Protein AF-A0A7V4BLI8-F1 (afdb_monomer)

pLDDT: mean 96.13, std 3.97, range [78.25, 98.12]

Secondary structure (DSSP, 8-state):
-EEEEEEE-SHHHHHHHHHHHHHHGGGTTTEEEEEEE---

Radius of gyration: 10.59 Å; Cα contacts (8 Å, |Δi|>4): 45; chains: 1; bounding box: 23×11×28 Å

Foldseek 3Di:
DAEEEAEDEDPVSCVVCVVVVVVCVVVVVPYDYYYHYPDD

Solvent-accessible surface area (backbone atoms only — not comparable to full-atom values): 2465 Å² total; per-residue (Å²): 116,50,79,48,75,51,78,34,51,48,72,73,46,50,66,65,43,48,65,55,55,60,57,48,58,79,39,54,92,49,34,49,78,48,79,44,77,73,79,100

Structure (mmCIF, N/CA/C/O backbone):
data_AF-A0A7V4BLI8-F1
#
_entry.id   AF-A0A7V4BLI8-F1
#
loop_
_atom_site.group_PDB
_atom_site.id
_atom_site.type_symbol
_atom_site.label_atom_id
_atom_site.label_alt_id
_atom_site.label_comp_id
_atom_site.label_asym_id
_atom_site.label_entity_id
_atom_site.label_seq_id
_atom_site.pdbx_PDB_ins_code
_atom_site.Ca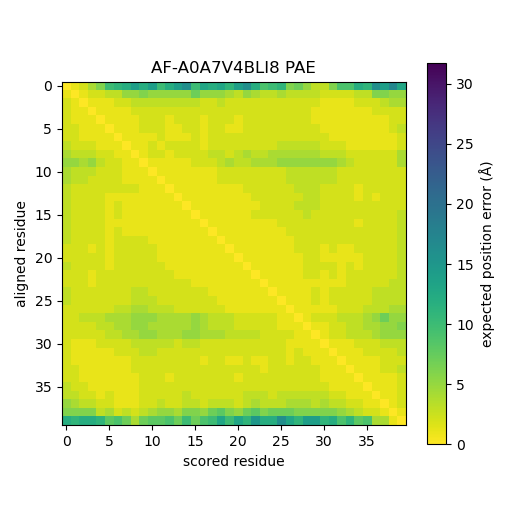rtn_x
_atom_site.Cartn_y
_atom_site.Cartn_z
_atom_site.occupancy
_atom_site.B_iso_or_equiv
_atom_site.auth_seq_id
_atom_site.auth_comp_id
_atom_site.auth_asym_id
_atom_site.auth_atom_id
_atom_site.pdbx_PDB_model_num
ATOM 1 N N . MET A 1 1 ? -3.368 6.473 17.257 1.00 82.19 1 MET A N 1
ATOM 2 C CA . MET A 1 1 ? -3.464 6.440 15.781 1.00 82.19 1 MET A CA 1
ATOM 3 C C . MET A 1 1 ? -2.269 5.692 15.216 1.00 82.19 1 MET A C 1
ATOM 5 O O . MET A 1 1 ? -1.148 6.013 15.590 1.00 82.19 1 MET A O 1
ATOM 9 N N . LYS A 1 2 ? -2.488 4.691 14.361 1.00 94.31 2 LYS A N 1
ATOM 10 C CA . LYS A 1 2 ? -1.414 3.970 13.658 1.00 94.31 2 LYS A CA 1
ATOM 11 C C . LYS A 1 2 ? -1.181 4.613 12.291 1.00 94.31 2 LYS A C 1
ATOM 13 O O . LYS A 1 2 ? -2.141 4.989 11.623 1.00 94.31 2 LYS A O 1
ATOM 18 N N . LYS A 1 3 ? 0.078 4.744 11.876 1.00 97.31 3 LYS A N 1
ATOM 19 C CA . LYS A 1 3 ? 0.445 5.290 10.564 1.00 97.31 3 LYS A CA 1
ATOM 20 C C . LYS A 1 3 ? 0.938 4.160 9.662 1.00 97.31 3 LYS A C 1
ATOM 22 O O . LYS A 1 3 ? 1.804 3.395 10.072 1.00 97.31 3 LYS A O 1
ATOM 27 N N . ILE A 1 4 ? 0.376 4.062 8.461 1.00 97.81 4 ILE A N 1
ATOM 28 C CA . ILE A 1 4 ? 0.747 3.079 7.436 1.00 97.81 4 ILE A CA 1
ATOM 29 C C . ILE A 1 4 ? 1.171 3.852 6.190 1.00 97.81 4 ILE A C 1
ATOM 31 O O . ILE A 1 4 ? 0.488 4.792 5.783 1.00 97.81 4 ILE A O 1
ATOM 35 N N . ILE A 1 5 ? 2.288 3.462 5.580 1.00 98.00 5 ILE A N 1
ATOM 36 C CA . ILE A 1 5 ? 2.783 4.077 4.347 1.00 98.00 5 ILE A CA 1
ATOM 37 C C . ILE A 1 5 ? 2.996 2.979 3.309 1.00 98.00 5 ILE A C 1
ATOM 39 O O . ILE A 1 5 ? 3.760 2.045 3.539 1.00 98.00 5 ILE A O 1
ATOM 43 N N . SER A 1 6 ? 2.320 3.093 2.168 1.00 97.88 6 SER A N 1
ATOM 44 C CA . SER A 1 6 ? 2.529 2.221 1.013 1.00 97.88 6 SER A CA 1
ATOM 45 C C . SER A 1 6 ? 3.471 2.903 0.026 1.00 97.88 6 SE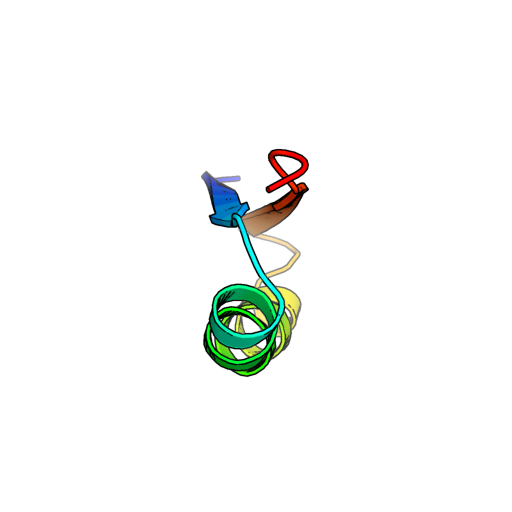R A C 1
ATOM 47 O O . SER A 1 6 ? 3.104 3.898 -0.596 1.00 97.88 6 SER A O 1
ATOM 49 N N . VAL A 1 7 ? 4.682 2.367 -0.116 1.00 97.50 7 VAL A N 1
ATOM 50 C CA . VAL A 1 7 ? 5.684 2.843 -1.078 1.00 97.50 7 VAL A CA 1
ATOM 51 C C . VAL A 1 7 ? 5.526 2.058 -2.379 1.00 97.50 7 VAL A C 1
ATOM 53 O O . VAL A 1 7 ? 5.555 0.826 -2.373 1.00 97.50 7 VAL A O 1
ATOM 56 N N . VAL A 1 8 ? 5.307 2.755 -3.490 1.00 97.56 8 VAL A N 1
ATOM 57 C CA . VAL A 1 8 ? 4.958 2.160 -4.785 1.00 97.56 8 VAL A CA 1
ATOM 58 C C . VAL A 1 8 ? 5.810 2.748 -5.910 1.00 97.56 8 VAL A C 1
ATOM 60 O O . VAL A 1 8 ? 6.079 3.944 -5.924 1.00 97.56 8 VAL A O 1
ATOM 63 N N . GLY A 1 9 ? 6.239 1.887 -6.839 1.00 96.88 9 GLY A N 1
ATOM 64 C CA . GLY A 1 9 ? 7.105 2.262 -7.959 1.00 96.88 9 GLY A CA 1
ATO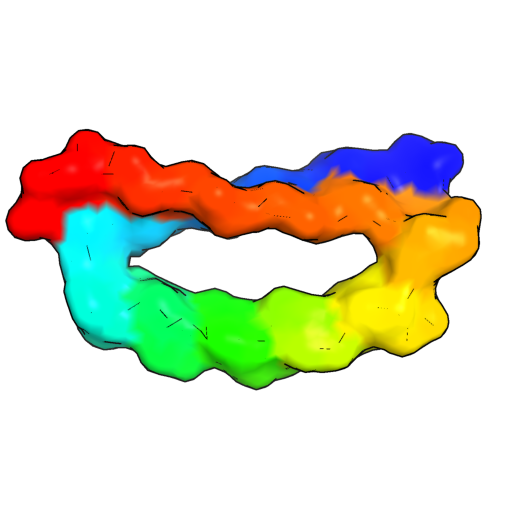M 65 C C . GLY A 1 9 ? 6.332 2.596 -9.223 1.00 96.88 9 G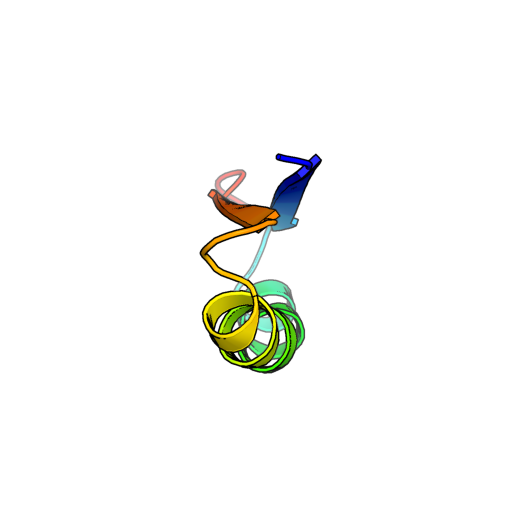LY A C 1
ATOM 66 O O . GLY A 1 9 ? 6.381 3.722 -9.670 1.00 96.88 9 GLY A O 1
ATOM 67 N N . ALA A 1 10 ? 5.565 1.639 -9.750 1.00 95.94 10 ALA A N 1
ATOM 68 C CA . ALA A 1 10 ? 4.917 1.759 -11.055 1.00 95.94 10 ALA A CA 1
ATOM 69 C C . ALA A 1 10 ? 3.387 1.613 -10.983 1.00 95.94 10 ALA A C 1
ATOM 71 O O . ALA A 1 10 ? 2.827 1.163 -9.975 1.00 95.94 10 ALA A O 1
ATOM 72 N N . ARG A 1 11 ? 2.694 1.903 -12.097 1.00 95.69 11 ARG A N 1
ATOM 73 C CA . ARG A 1 11 ? 1.227 1.767 -12.243 1.00 95.69 11 ARG A CA 1
ATOM 74 C C . ARG A 1 11 ? 0.653 0.445 -11.690 1.00 95.69 11 ARG A C 1
ATOM 76 O O . ARG A 1 11 ? -0.351 0.521 -10.977 1.00 95.69 11 ARG A O 1
ATOM 83 N N . PRO A 1 12 ? 1.239 -0.749 -11.933 1.00 97.12 12 PRO A N 1
ATOM 84 C CA . PRO A 1 12 ? 0.709 -1.994 -11.370 1.00 97.12 12 PRO A CA 1
ATOM 85 C C . PRO A 1 12 ? 0.641 -1.996 -9.835 1.00 97.12 12 PRO A C 1
ATOM 87 O O . PRO A 1 12 ? -0.273 -2.587 -9.260 1.00 97.12 12 PRO A O 1
ATOM 90 N N . ASN A 1 13 ? 1.559 -1.305 -9.157 1.00 97.19 13 ASN A N 1
ATOM 91 C CA . ASN A 1 13 ? 1.584 -1.223 -7.698 1.00 97.19 13 ASN A CA 1
ATOM 92 C C . ASN A 1 13 ? 0.432 -0.347 -7.184 1.00 97.19 13 ASN A C 1
ATOM 94 O O . ASN A 1 13 ? -0.223 -0.718 -6.213 1.00 97.19 13 ASN A O 1
ATOM 98 N N . PHE A 1 14 ? 0.121 0.758 -7.873 1.00 96.75 14 PHE A N 1
ATOM 99 C CA . PHE A 1 14 ? -1.051 1.587 -7.563 1.00 96.75 14 PHE A CA 1
ATOM 100 C C . PHE A 1 14 ? -2.351 0.810 -7.697 1.00 96.75 14 PHE A C 1
ATOM 102 O O . PHE A 1 14 ? -3.201 0.895 -6.814 1.00 96.75 14 PHE A O 1
ATOM 109 N N . MET A 1 15 ? -2.495 0.014 -8.762 1.00 97.56 15 MET A N 1
ATOM 110 C CA . MET A 1 15 ? -3.693 -0.809 -8.951 1.00 97.56 15 MET A CA 1
ATOM 111 C C . MET A 1 15 ? -3.889 -1.796 -7.793 1.00 97.56 15 MET A C 1
ATOM 113 O O . MET A 1 15 ? -5.016 -1.991 -7.348 1.00 97.56 15 MET A O 1
ATOM 117 N N . LYS A 1 16 ? -2.797 -2.362 -7.262 1.00 97.56 16 LYS A N 1
ATOM 118 C CA . LYS A 1 16 ? -2.829 -3.275 -6.106 1.00 97.56 16 LYS A CA 1
ATOM 119 C C . LYS A 1 16 ? -3.089 -2.559 -4.777 1.00 97.56 16 LYS A C 1
ATOM 121 O O . LYS A 1 16 ? -3.780 -3.105 -3.924 1.00 97.56 16 LYS A O 1
ATOM 126 N N . VAL A 1 17 ? -2.564 -1.346 -4.592 1.00 98.06 17 VAL A N 1
ATOM 127 C CA . VAL A 1 17 ? -2.760 -0.557 -3.360 1.00 98.06 17 VAL A CA 1
ATOM 128 C C . VAL A 1 17 ? -4.132 0.123 -3.316 1.00 98.06 17 VAL A C 1
ATOM 130 O O . VAL A 1 17 ? -4.666 0.322 -2.229 1.00 98.06 17 VAL A O 1
ATOM 133 N N . ALA A 1 18 ? -4.742 0.437 -4.461 1.00 97.88 18 ALA A N 1
ATOM 134 C CA . ALA A 1 18 ? -6.043 1.104 -4.541 1.00 97.88 18 ALA A CA 1
ATOM 135 C C . ALA A 1 18 ? -7.158 0.461 -3.684 1.00 97.88 18 ALA A C 1
ATOM 137 O O . ALA A 1 18 ? -7.797 1.198 -2.930 1.00 97.88 18 ALA A O 1
ATOM 138 N N . PRO A 1 19 ? -7.417 -0.864 -3.734 1.00 98.12 19 PRO A N 1
ATOM 139 C CA . PRO A 1 19 ? -8.428 -1.476 -2.869 1.00 98.12 19 PRO A CA 1
ATOM 140 C C . PRO A 1 19 ? -8.066 -1.396 -1.377 1.00 98.12 19 PRO A C 1
ATOM 142 O O . PRO A 1 19 ? -8.948 -1.170 -0.556 1.00 98.12 19 PRO A O 1
ATOM 145 N N . ILE A 1 20 ? -6.779 -1.494 -1.025 1.00 97.88 20 ILE A N 1
ATOM 146 C CA . ILE A 1 20 ? -6.308 -1.379 0.366 1.00 97.88 20 ILE A CA 1
ATOM 147 C C . ILE A 1 20 ? -6.528 0.045 0.888 1.00 97.88 20 ILE A C 1
ATOM 149 O O . ILE A 1 20 ? -7.053 0.225 1.982 1.00 97.88 20 ILE A O 1
ATOM 153 N N . TYR A 1 21 ? -6.176 1.063 0.095 1.00 97.75 21 TYR A N 1
ATOM 154 C CA . TYR A 1 21 ? -6.404 2.468 0.446 1.00 97.75 21 TYR A CA 1
ATOM 155 C C . TYR A 1 21 ? -7.887 2.738 0.715 1.00 97.75 21 TYR A C 1
ATOM 157 O O . TYR A 1 21 ? -8.225 3.360 1.719 1.00 97.75 21 TYR A O 1
ATOM 165 N N . ARG A 1 22 ? -8.775 2.224 -0.150 1.00 97.81 22 ARG A N 1
ATOM 166 C CA . ARG A 1 22 ? -10.230 2.3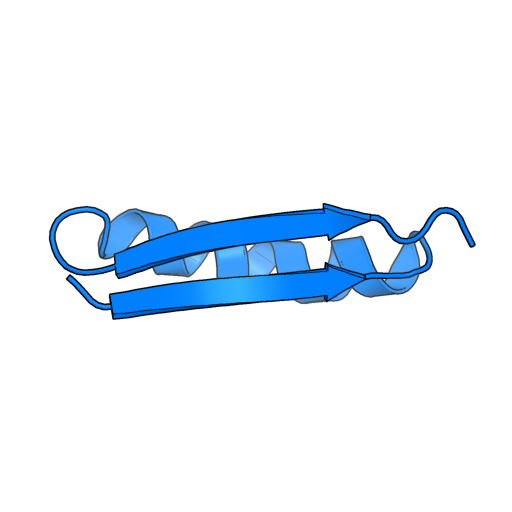77 0.006 1.00 97.81 22 ARG A CA 1
ATOM 167 C C . ARG A 1 22 ? -10.734 1.788 1.319 1.00 97.81 22 ARG A C 1
ATOM 169 O O . ARG A 1 22 ? -11.506 2.454 1.996 1.00 97.81 22 ARG A O 1
ATOM 176 N N . GLU A 1 23 ? -10.271 0.600 1.697 1.00 98.00 23 GLU A N 1
ATOM 177 C CA . GLU A 1 23 ? -10.672 -0.017 2.965 1.00 98.00 23 GLU A CA 1
ATOM 178 C C . GLU A 1 23 ? -10.139 0.761 4.176 1.00 98.00 23 GLU A C 1
ATOM 180 O O . GLU A 1 23 ? -10.856 1.005 5.144 1.00 98.00 23 GLU A O 1
ATOM 185 N N . LEU A 1 24 ? -8.893 1.240 4.115 1.00 97.38 24 LEU A N 1
ATOM 186 C CA . LEU A 1 24 ? -8.287 1.984 5.222 1.00 97.38 24 LEU A CA 1
ATOM 187 C C . LEU A 1 24 ? -8.976 3.332 5.506 1.00 97.38 24 LEU A C 1
ATOM 189 O O . LEU A 1 24 ? -8.903 3.813 6.639 1.00 97.38 24 LEU A O 1
ATOM 193 N N . LEU A 1 25 ? -9.703 3.911 4.541 1.00 96.00 25 LEU A N 1
ATOM 194 C CA . LEU A 1 25 ? -10.530 5.106 4.767 1.00 96.00 25 LEU A CA 1
ATOM 195 C C . LEU A 1 25 ? -11.656 4.869 5.787 1.00 96.00 25 LEU A C 1
ATOM 197 O O . LEU A 1 25 ? -12.004 5.798 6.522 1.00 96.00 25 LEU A O 1
ATOM 201 N N . ASN A 1 26 ? -12.176 3.640 5.897 1.00 97.88 26 ASN A N 1
ATOM 202 C CA . ASN A 1 26 ? -13.195 3.280 6.893 1.00 97.88 26 ASN A CA 1
ATOM 203 C C . ASN A 1 26 ? -12.661 3.388 8.332 1.00 97.88 26 ASN A C 1
ATOM 205 O O . ASN A 1 26 ? -13.423 3.586 9.276 1.00 97.88 26 ASN A O 1
ATOM 209 N N . TYR A 1 27 ? -11.338 3.332 8.502 1.00 97.19 27 TYR A N 1
ATOM 210 C CA . TYR A 1 27 ? -10.656 3.365 9.794 1.00 97.19 27 TYR A CA 1
ATOM 211 C C . TYR A 1 27 ? -9.939 4.694 10.061 1.00 97.19 27 TYR A C 1
ATOM 213 O O . TYR A 1 27 ? -9.063 4.745 10.927 1.00 97.19 27 TYR A O 1
ATOM 221 N N . LYS A 1 28 ? -10.305 5.783 9.367 1.00 94.06 28 LYS A N 1
ATOM 222 C CA . LYS A 1 28 ? -9.628 7.098 9.437 1.00 94.06 28 LYS A CA 1
ATOM 223 C C . LYS A 1 28 ? -9.451 7.679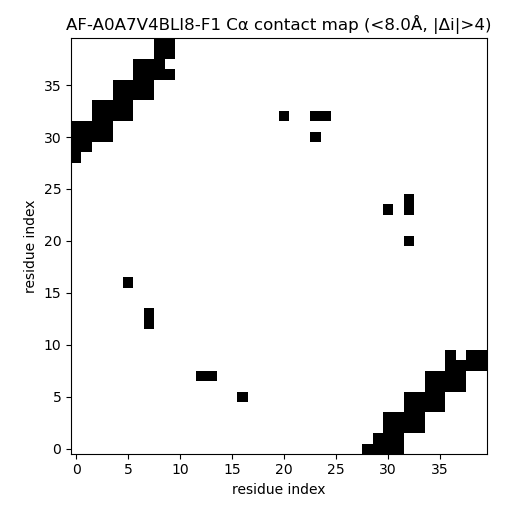 10.849 1.00 94.06 28 LYS A C 1
ATOM 225 O O . LYS A 1 28 ? -8.515 8.434 11.086 1.00 94.0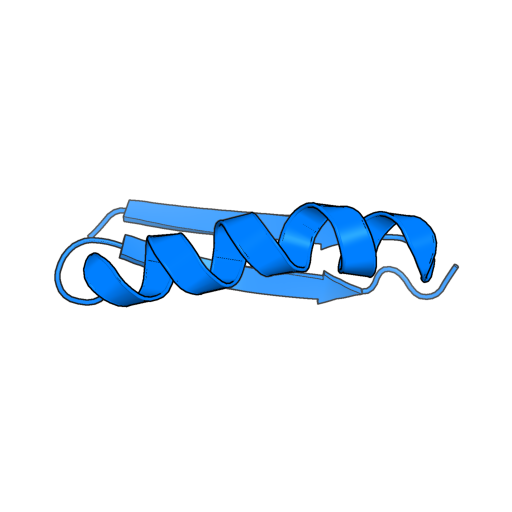6 28 LYS A O 1
ATOM 230 N N . ASN A 1 29 ? -10.320 7.312 11.794 1.00 96.69 29 ASN A N 1
ATOM 231 C CA . ASN A 1 29 ? -10.229 7.752 13.193 1.00 96.69 29 ASN A CA 1
ATOM 232 C C . ASN A 1 29 ? -9.049 7.096 13.934 1.00 96.69 29 ASN A C 1
ATOM 234 O O . ASN A 1 29 ? -8.517 7.643 14.899 1.00 96.69 29 ASN A O 1
ATOM 238 N N . ASN A 1 30 ? -8.615 5.922 13.471 1.00 97.25 30 ASN A N 1
ATOM 239 C CA . ASN A 1 30 ? -7.623 5.092 14.146 1.00 97.25 30 ASN A CA 1
ATOM 240 C C . ASN A 1 30 ? -6.358 4.911 13.296 1.00 97.25 30 ASN A C 1
ATOM 242 O O . ASN A 1 30 ? -5.286 4.651 13.856 1.00 97.25 30 ASN A O 1
ATOM 246 N N . ILE A 1 31 ? -6.470 5.066 11.974 1.00 97.56 31 ILE A N 1
ATOM 247 C CA . ILE A 1 31 ? -5.418 4.833 10.990 1.00 97.56 31 ILE A CA 1
ATOM 248 C C . ILE A 1 31 ? -5.234 6.067 10.109 1.00 97.56 31 ILE A C 1
ATOM 250 O O . ILE A 1 31 ? -6.182 6.612 9.554 1.00 97.56 31 ILE A O 1
ATOM 254 N N . THR A 1 32 ? -3.978 6.457 9.921 1.00 97.56 32 THR A N 1
ATOM 255 C CA . THR A 1 32 ? -3.564 7.382 8.866 1.00 97.56 32 THR A CA 1
ATOM 256 C C . THR A 1 32 ? -2.794 6.597 7.814 1.00 97.56 32 THR A C 1
ATOM 258 O O . THR A 1 32 ? -1.737 6.038 8.115 1.00 97.56 32 THR A O 1
ATOM 261 N N . HIS A 1 33 ? -3.312 6.554 6.588 1.00 97.88 33 HIS A N 1
ATOM 262 C CA . HIS A 1 33 ? -2.676 5.869 5.464 1.00 97.88 33 HIS A CA 1
ATOM 263 C C . HIS A 1 33 ? -2.165 6.873 4.430 1.00 97.88 33 HIS A C 1
ATOM 265 O O . HIS A 1 33 ? -2.877 7.806 4.063 1.00 97.88 33 HIS A O 1
ATOM 271 N N . LEU A 1 34 ? -0.924 6.688 3.983 1.00 97.06 34 LEU A N 1
ATOM 272 C CA . LEU A 1 34 ? -0.274 7.506 2.960 1.00 97.06 34 LEU A CA 1
ATOM 273 C C . LEU A 1 34 ? 0.272 6.611 1.847 1.00 97.06 34 LEU A C 1
ATOM 275 O O . LEU A 1 34 ? 0.727 5.495 2.101 1.00 97.06 34 LEU A O 1
ATOM 279 N N . ILE A 1 35 ? 0.273 7.127 0.621 1.00 97.50 35 ILE A N 1
ATOM 280 C CA . ILE A 1 35 ? 0.898 6.481 -0.534 1.00 97.50 35 ILE A CA 1
ATOM 281 C C . ILE A 1 35 ? 2.074 7.348 -0.980 1.00 97.50 35 ILE A C 1
ATOM 283 O O . ILE A 1 35 ? 1.917 8.556 -1.146 1.00 97.50 35 ILE A O 1
ATOM 287 N N . VAL A 1 36 ? 3.240 6.733 -1.176 1.00 97.56 36 VAL A N 1
ATOM 288 C CA . VAL A 1 36 ? 4.453 7.395 -1.675 1.00 97.56 36 VAL A CA 1
ATOM 289 C C . VAL A 1 36 ? 4.848 6.766 -3.005 1.00 97.56 36 VAL A C 1
ATOM 291 O O . VAL A 1 36 ? 5.093 5.564 -3.072 1.00 97.56 36 VAL A O 1
ATOM 294 N N . HIS A 1 37 ? 4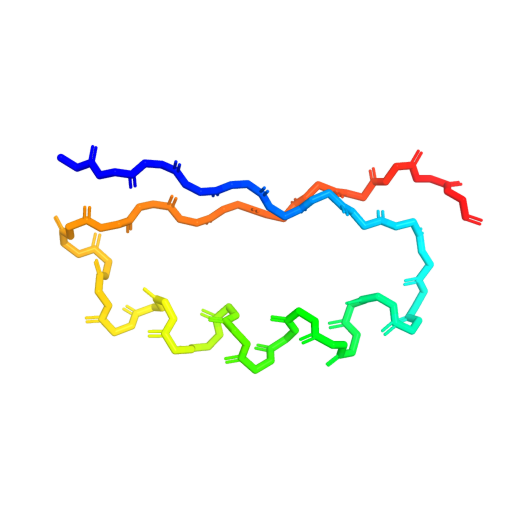.915 7.584 -4.054 1.00 96.50 37 HIS A N 1
ATOM 295 C CA . HIS A 1 37 ? 5.418 7.201 -5.374 1.00 96.50 37 HIS A CA 1
ATOM 296 C C . HIS A 1 37 ? 6.946 7.364 -5.410 1.00 96.50 37 HIS A C 1
ATOM 298 O O . HIS A 1 37 ? 7.431 8.448 -5.094 1.00 96.50 37 HIS A O 1
ATOM 304 N N . THR A 1 38 ? 7.712 6.339 -5.804 1.00 96.75 38 THR A N 1
ATOM 305 C CA . THR A 1 38 ? 9.193 6.421 -5.837 1.00 96.75 38 THR A CA 1
ATOM 306 C C . THR A 1 38 ? 9.768 7.012 -7.123 1.00 96.75 38 THR A C 1
ATOM 308 O O . THR A 1 38 ? 10.936 7.379 -7.145 1.00 96.75 38 THR A O 1
ATOM 311 N N . GLY A 1 39 ? 8.963 7.146 -8.177 1.00 89.56 39 GLY A N 1
ATOM 312 C CA . GLY A 1 39 ? 9.364 7.791 -9.435 1.00 89.56 39 GLY A CA 1
ATOM 313 C C . GLY A 1 39 ? 9.868 6.825 -10.507 1.00 89.56 39 GLY A C 1
ATOM 314 O O . GLY A 1 39 ? 10.368 7.292 -11.524 1.00 89.56 39 GLY A O 1
ATOM 315 N N . GLN A 1 40 ? 9.756 5.512 -10.270 1.00 78.25 40 GLN A N 1
ATOM 316 C CA . GLN A 1 40 ? 10.022 4.474 -11.274 1.00 78.25 40 GLN A CA 1
ATOM 317 C C . GLN A 1 40 ? 8.944 4.442 -12.360 1.00 78.25 40 GLN A C 1
ATOM 319 O O . GLN A 1 40 ? 9.295 4.037 -13.487 1.00 78.25 40 GLN A O 1
#

Nearest PDB structures (foldseek):
  5c51-assembly1_B  TM=5.249E-01  e=4.015E-01  Homo sapiens
  8f6b-assembly1_F  TM=3.889E-01  e=1.654E-01  Mus musculus
  2egg-assembly1_B  TM=4.164E-01  e=5.543E-01  Geobacillus kaustophilus
  5c53-ass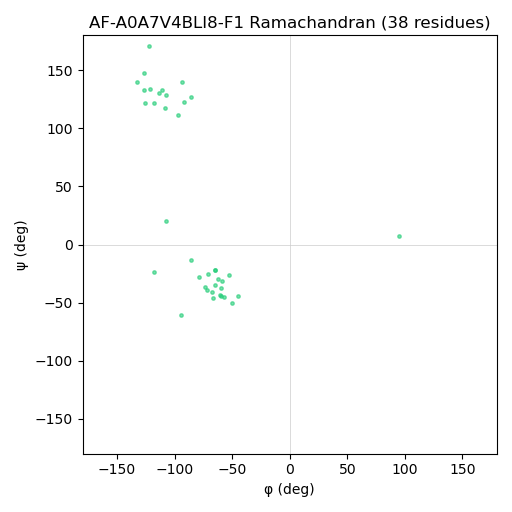embly1_B  TM=4.389E-01  e=5.543E-01  Homo sapiens
  1tvm-assembly1_A  TM=3.557E-01  e=5.114E-01  Escherichia coli

Mean predicted aligned error: 2.4 Å

Sequence (40 aa):
MKKIISVVGARPNFMKVAPIYRELLNYKNNITHLIVHTGQ